Protein AF-A0A662SFS5-F1 (afdb_monomer)

Foldseek 3Di:
DWDWDADPHWTWIADPVLDIDIPDDPDPVVVVCVSCVPVND

Nearest PDB structures (foldseek):
  8yqu-assembly1_G  TM=6.020E-01  e=2.353E+00  African swine fever virus
  2a0s-assembly1_A  TM=7.485E-01  e=5.660E+00  Plasmodium vivax
  3lze-assembly1_A  TM=7.498E-01  e=6.055E+00  Plasmodium vivax
  6up2-assembly1_A  TM=5.323E-01  e=5.660E+00  Mus musculus
  5v93-assembly1_G  TM=5.893E-01  e=9.080E+00  Mycobacterium tuberculosis

Solvent-accessible surface area (backbone atoms only — not comparable to full-atom values): 2593 Å² total; per-residue (Å²): 121,70,52,75,50,78,56,101,75,30,45,36,40,38,40,82,87,74,51,69,50,72,42,75,66,92,48,65,69,59,50,52,50,51,47,36,73,75,71,63,118

Structure (mmCIF, N/CA/C/O backbone):
data_AF-A0A662SFS5-F1
#
_entry.id   AF-A0A662SFS5-F1
#
loop_
_atom_site.group_PDB
_at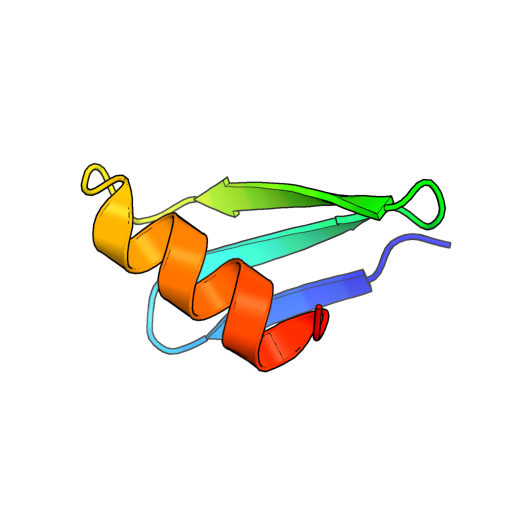om_site.id
_atom_site.type_symbol
_atom_site.label_atom_id
_atom_site.label_alt_id
_atom_site.label_comp_id
_atom_site.label_asym_id
_atom_site.label_entity_id
_atom_site.label_seq_id
_atom_site.pdbx_PDB_ins_code
_atom_site.Cartn_x
_atom_site.Cartn_y
_atom_site.Cartn_z
_atom_site.occupancy
_atom_site.B_iso_or_equiv
_atom_site.auth_seq_id
_atom_site.auth_comp_id
_atom_site.auth_asym_id
_atom_site.auth_atom_id
_atom_site.pdbx_PDB_model_num
ATOM 1 N N . TYR A 1 1 ? 11.043 7.684 -9.107 1.00 73.81 1 TYR A N 1
ATOM 2 C CA . TYR A 1 1 ? 9.654 8.184 -9.105 1.00 73.81 1 TYR A CA 1
ATOM 3 C C . TYR A 1 1 ? 8.913 7.515 -7.961 1.00 73.81 1 TYR A C 1
ATOM 5 O O . TYR A 1 1 ? 9.134 6.329 -7.772 1.00 73.81 1 TYR A O 1
ATOM 13 N N . VAL A 1 2 ? 8.129 8.252 -7.172 1.00 82.94 2 VAL A N 1
ATOM 14 C CA . VAL A 1 2 ? 7.345 7.713 -6.041 1.00 82.94 2 VAL A CA 1
ATOM 15 C C . VAL A 1 2 ? 5.871 7.830 -6.403 1.00 82.94 2 VAL A C 1
ATOM 17 O O . VAL A 1 2 ? 5.459 8.868 -6.924 1.00 82.94 2 VAL A O 1
ATOM 20 N N . LEU A 1 3 ? 5.102 6.770 -6.166 1.00 84.81 3 LEU A N 1
ATOM 21 C CA . LEU A 1 3 ? 3.666 6.761 -6.413 1.00 84.81 3 LEU A CA 1
ATOM 22 C C . LEU A 1 3 ? 2.943 7.114 -5.114 1.00 84.81 3 LEU A C 1
ATOM 24 O O . LEU A 1 3 ? 3.033 6.381 -4.132 1.00 84.81 3 LEU A O 1
ATOM 28 N N . TYR A 1 4 ? 2.222 8.229 -5.123 1.00 85.94 4 TYR A N 1
ATOM 29 C CA . TYR A 1 4 ? 1.373 8.650 -4.015 1.00 85.94 4 TYR A CA 1
ATOM 30 C C . TYR A 1 4 ? -0.080 8.473 -4.419 1.00 85.94 4 TYR A C 1
ATOM 32 O O . TYR A 1 4 ? -0.495 8.976 -5.464 1.00 85.94 4 TYR A O 1
ATOM 40 N N . PHE A 1 5 ? -0.849 7.762 -3.604 1.00 84.69 5 PHE A N 1
ATOM 41 C CA . PHE A 1 5 ? -2.279 7.629 -3.827 1.00 84.69 5 PHE A CA 1
ATOM 42 C C . PHE A 1 5 ? -3.036 7.520 -2.507 1.00 84.69 5 PHE A C 1
ATOM 44 O O . PHE A 1 5 ? -2.538 7.006 -1.504 1.00 84.69 5 PHE A O 1
ATOM 51 N N . TYR A 1 6 ? -4.260 8.039 -2.526 1.00 86.81 6 TYR A N 1
ATOM 52 C CA . TYR A 1 6 ? -5.157 8.059 -1.382 1.00 86.81 6 TYR A CA 1
ATOM 53 C C . TYR A 1 6 ? -6.284 7.057 -1.618 1.00 86.81 6 TYR A C 1
ATOM 55 O O . TYR A 1 6 ? -6.920 7.067 -2.672 1.00 86.81 6 TYR A O 1
ATOM 63 N N . VAL A 1 7 ? -6.535 6.185 -0.643 1.00 81.50 7 VAL A N 1
ATOM 64 C CA . VAL A 1 7 ? -7.583 5.158 -0.713 1.00 81.50 7 VAL A CA 1
ATOM 65 C C . VAL A 1 7 ? -8.491 5.303 0.488 1.00 81.50 7 VAL A C 1
ATOM 67 O O . VAL A 1 7 ? -8.065 5.032 1.606 1.00 81.50 7 VAL A O 1
ATOM 70 N N . ASN A 1 8 ? -9.754 5.665 0.257 1.00 79.38 8 ASN A N 1
ATOM 71 C CA . ASN A 1 8 ? -10.746 5.964 1.295 1.00 79.38 8 ASN A CA 1
ATOM 72 C C . ASN A 1 8 ? -10.262 7.059 2.268 1.00 79.38 8 ASN A C 1
ATOM 74 O O . ASN A 1 8 ? -10.565 8.231 2.073 1.00 79.38 8 ASN A O 1
ATOM 78 N N . SER A 1 9 ? -9.478 6.698 3.284 1.00 83.25 9 SER A N 1
ATOM 79 C CA . SER A 1 9 ? -8.850 7.615 4.250 1.00 83.25 9 SER A CA 1
ATOM 80 C C . SER A 1 9 ? -7.395 7.246 4.566 1.00 83.25 9 SER A C 1
ATOM 82 O O . SER A 1 9 ? -6.828 7.713 5.550 1.00 83.25 9 SER A O 1
ATOM 84 N N . TYR A 1 10 ? -6.792 6.399 3.732 1.00 84.38 10 TYR A N 1
ATOM 85 C CA . TYR A 1 10 ? -5.415 5.955 3.864 1.00 84.38 10 TYR A CA 1
ATOM 86 C C . TYR A 1 10 ? -4.540 6.667 2.845 1.00 84.38 10 TYR A C 1
ATOM 88 O O . TYR A 1 10 ? -4.860 6.711 1.656 1.00 84.38 10 TYR A O 1
ATOM 96 N N . GLU A 1 11 ? -3.421 7.197 3.314 1.00 89.69 11 GLU A N 1
ATOM 97 C CA . GLU A 1 11 ? -2.374 7.758 2.472 1.00 89.69 11 GLU A CA 1
ATOM 98 C C . GLU A 1 11 ? -1.311 6.686 2.247 1.00 89.69 11 GLU A C 1
ATOM 100 O O . GLU A 1 11 ? -0.722 6.175 3.203 1.00 89.69 11 GLU A O 1
ATOM 105 N N . ILE A 1 12 ? -1.079 6.332 0.984 1.00 88.19 12 ILE A N 1
ATOM 106 C C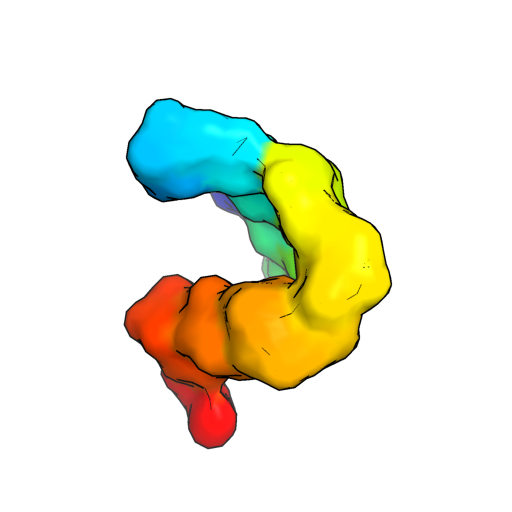A . ILE A 1 12 ? -0.125 5.295 0.603 1.00 88.19 12 ILE A CA 1
ATOM 107 C C . ILE A 1 12 ? 0.941 5.921 -0.293 1.00 88.19 12 ILE A C 1
ATOM 109 O O . ILE A 1 12 ? 0.646 6.530 -1.320 1.00 88.19 12 ILE A O 1
ATOM 113 N N . SER A 1 13 ? 2.197 5.775 0.121 1.00 90.25 13 SER A N 1
ATOM 114 C CA . SER A 1 13 ? 3.376 6.238 -0.612 1.00 90.25 13 SER A CA 1
ATOM 115 C C . SER A 1 13 ? 4.232 5.036 -0.977 1.00 90.25 13 SER A C 1
ATOM 117 O O . SER A 1 13 ? 4.799 4.404 -0.087 1.00 90.25 13 SER A O 1
ATOM 119 N N . VAL A 1 14 ? 4.319 4.708 -2.263 1.00 87.62 14 VAL A N 1
ATOM 120 C CA . VAL A 1 14 ? 5.055 3.542 -2.763 1.00 87.62 14 VAL A CA 1
ATOM 121 C C . VAL A 1 14 ? 6.337 3.987 -3.436 1.00 87.62 14 VAL A C 1
ATOM 123 O O . VAL A 1 14 ? 6.335 4.7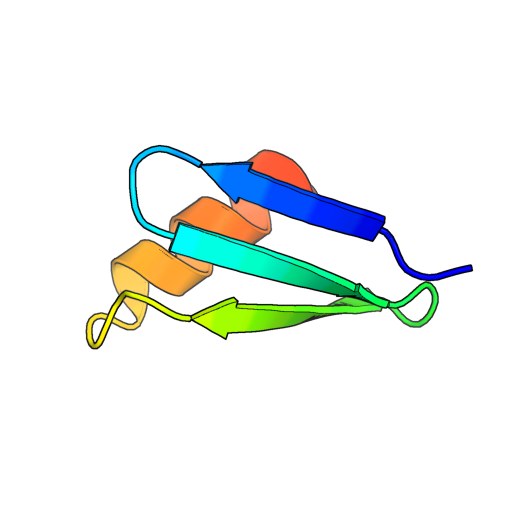60 -4.400 1.00 87.62 14 VAL A O 1
ATOM 126 N N . PHE A 1 15 ? 7.439 3.473 -2.914 1.00 88.44 1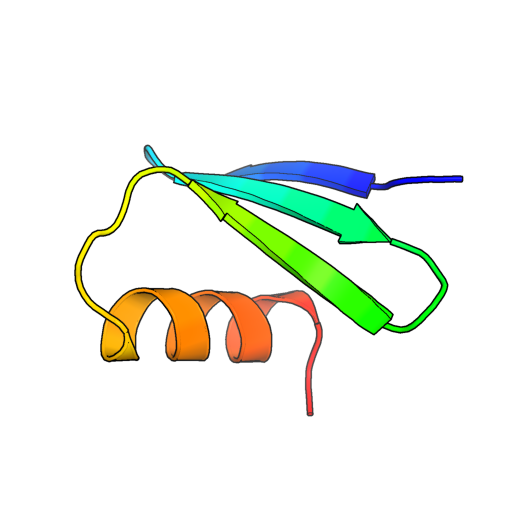5 PHE A N 1
ATOM 127 C CA . PHE A 1 15 ? 8.771 3.695 -3.425 1.00 88.44 15 PHE A CA 1
ATOM 128 C C . PHE A 1 15 ? 9.122 2.610 -4.451 1.00 88.44 15 PHE A C 1
ATOM 130 O O . PHE A 1 15 ? 8.685 1.464 -4.341 1.00 88.44 15 PHE A O 1
ATOM 137 N N . PRO A 1 16 ? 9.942 2.949 -5.455 1.00 82.31 16 PRO A N 1
ATOM 138 C CA . PRO A 1 16 ? 10.324 2.018 -6.513 1.00 82.31 16 PRO A CA 1
ATOM 139 C C . PRO A 1 16 ? 11.251 0.891 -6.027 1.00 82.31 16 PRO A C 1
ATOM 141 O O . PRO A 1 16 ? 11.509 -0.043 -6.775 1.00 82.31 16 PRO A O 1
ATOM 144 N N . ASP A 1 17 ? 11.749 0.967 -4.791 1.00 84.81 17 ASP A N 1
ATOM 145 C CA . ASP A 1 17 ? 12.523 -0.092 -4.133 1.00 84.81 17 ASP A CA 1
ATOM 146 C C . ASP A 1 17 ? 11.641 -1.178 -3.483 1.00 84.81 17 ASP A C 1
ATOM 148 O O . ASP A 1 17 ? 12.162 -2.105 -2.868 1.00 84.81 17 ASP A O 1
ATOM 152 N N . GLY A 1 18 ? 10.314 -1.065 -3.611 1.00 80.69 18 GLY A N 1
ATOM 153 C CA . GLY A 1 18 ? 9.343 -1.987 -3.024 1.00 80.69 18 GLY A CA 1
ATOM 154 C C . GLY A 1 18 ? 8.892 -1.601 -1.616 1.00 80.69 18 GLY A C 1
ATOM 155 O O . GLY A 1 18 ? 8.040 -2.272 -1.047 1.00 80.69 18 GLY A O 1
ATOM 156 N N . ARG A 1 19 ? 9.406 -0.515 -1.028 1.00 85.31 19 ARG A N 1
ATOM 157 C CA . ARG A 1 19 ? 8.892 -0.025 0.255 1.00 85.31 19 ARG A CA 1
ATOM 158 C C . ARG A 1 19 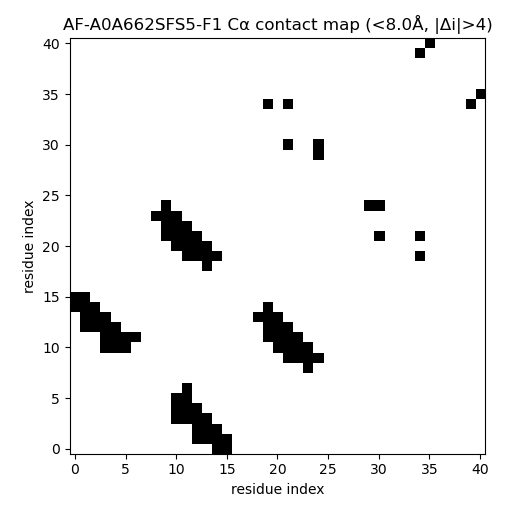? 7.598 0.742 0.046 1.00 85.31 19 ARG A C 1
ATOM 160 O O . ARG A 1 19 ? 7.457 1.512 -0.901 1.00 85.31 19 ARG A O 1
A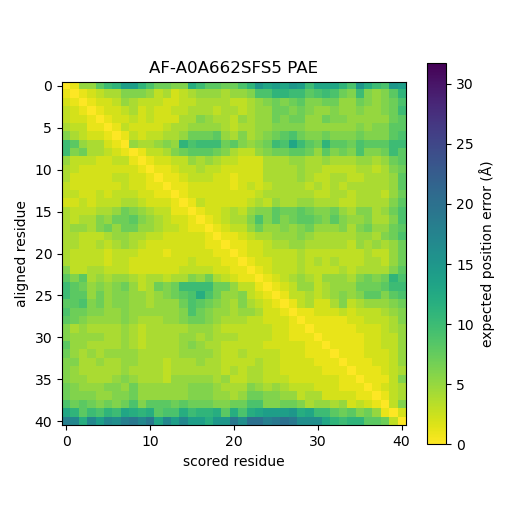TOM 167 N N . ALA A 1 20 ? 6.677 0.605 0.991 1.00 85.81 20 ALA A N 1
ATOM 168 C CA . ALA A 1 20 ? 5.495 1.445 1.050 1.00 85.81 20 ALA A CA 1
ATOM 169 C C . ALA A 1 20 ? 5.308 2.014 2.451 1.00 85.81 20 ALA A C 1
ATOM 171 O O . ALA A 1 20 ? 5.513 1.324 3.449 1.00 85.81 20 ALA A O 1
ATOM 172 N N . ILE A 1 21 ? 4.893 3.273 2.514 1.00 87.00 21 ILE A N 1
ATOM 173 C CA . ILE A 1 21 ? 4.448 3.923 3.742 1.00 87.00 21 ILE A CA 1
ATOM 174 C C . ILE A 1 21 ? 2.933 4.032 3.659 1.00 87.00 21 ILE A C 1
ATOM 176 O O . ILE A 1 21 ? 2.413 4.654 2.736 1.00 87.00 21 ILE A O 1
ATOM 180 N N . ILE A 1 22 ? 2.241 3.430 4.624 1.00 86.94 22 ILE A N 1
ATOM 181 C CA . ILE A 1 22 ? 0.784 3.476 4.748 1.00 86.94 22 ILE A CA 1
ATOM 182 C C . ILE A 1 22 ? 0.464 4.267 6.012 1.00 86.94 22 ILE A C 1
ATOM 184 O O . ILE A 1 22 ? 0.852 3.875 7.110 1.00 86.94 22 ILE A O 1
ATOM 188 N N . LYS A 1 23 ? -0.232 5.390 5.859 1.00 87.31 23 LYS A N 1
ATOM 189 C CA . LYS A 1 23 ? -0.715 6.228 6.958 1.00 87.31 23 LYS A CA 1
ATOM 190 C C . LYS A 1 23 ? -2.238 6.204 6.989 1.00 87.31 23 LYS A C 1
ATOM 192 O O . LYS A 1 23 ? -2.883 6.130 5.948 1.00 87.31 23 LYS A O 1
ATOM 197 N N . GLY A 1 24 ? -2.805 6.288 8.189 1.00 84.31 24 GLY A N 1
ATOM 198 C CA . GLY A 1 24 ? -4.256 6.297 8.410 1.00 84.31 24 GLY A CA 1
ATOM 199 C C . GLY A 1 24 ? -4.816 5.009 9.017 1.00 84.31 24 GLY A C 1
ATOM 200 O O . GLY A 1 24 ? -6.004 4.955 9.303 1.00 84.31 24 GLY A O 1
ATOM 201 N N . THR A 1 25 ? -3.981 3.992 9.256 1.00 83.38 25 THR A N 1
ATOM 202 C CA . THR A 1 25 ? -4.348 2.793 10.024 1.00 83.38 25 THR A CA 1
ATOM 203 C C . THR A 1 25 ? -3.340 2.544 11.141 1.00 83.38 25 THR A C 1
ATOM 205 O O . THR A 1 25 ? -2.136 2.676 10.934 1.00 83.38 25 THR A O 1
ATOM 208 N N . THR A 1 26 ? -3.833 2.181 12.321 1.00 80.94 26 THR A N 1
ATOM 209 C CA . THR A 1 26 ? -3.043 1.615 13.428 1.00 80.94 26 THR A CA 1
ATOM 210 C C . THR A 1 26 ? -3.069 0.089 13.428 1.00 80.94 26 THR A C 1
ATOM 212 O O . THR A 1 26 ? -2.281 -0.540 14.128 1.00 80.94 26 THR A O 1
ATOM 215 N N . GLU A 1 27 ? -3.950 -0.517 12.632 1.00 85.50 27 GLU A N 1
ATOM 216 C CA . GLU A 1 27 ? -4.053 -1.962 12.492 1.00 85.50 27 GLU A CA 1
ATOM 217 C C . GLU A 1 27 ? -3.109 -2.469 11.400 1.00 85.50 27 GLU A C 1
ATOM 219 O O . GLU A 1 27 ? -3.242 -2.122 10.220 1.00 85.50 27 GLU A O 1
ATOM 224 N N . GLU A 1 28 ? -2.181 -3.342 11.795 1.00 83.81 28 GLU A N 1
ATOM 225 C CA . GLU A 1 28 ? -1.207 -3.964 10.894 1.00 83.81 28 GLU A CA 1
ATOM 226 C C . GLU A 1 28 ? -1.887 -4.810 9.810 1.00 83.81 28 GLU A C 1
ATOM 228 O O . GLU A 1 28 ? -1.496 -4.758 8.646 1.00 83.81 28 GLU A O 1
ATOM 233 N N . ASN A 1 29 ? -2.960 -5.531 10.154 1.00 87.19 29 ASN A N 1
ATOM 234 C CA . ASN A 1 29 ? -3.712 -6.352 9.201 1.00 87.19 29 ASN A CA 1
ATOM 235 C C . ASN A 1 29 ? -4.277 -5.523 8.039 1.00 87.19 29 ASN A C 1
ATOM 237 O O . ASN A 1 29 ? -4.211 -5.942 6.882 1.00 87.19 29 ASN A O 1
ATOM 241 N N . VAL A 1 30 ? -4.792 -4.326 8.335 1.00 86.50 30 VAL A N 1
ATOM 242 C CA . VAL A 1 30 ? -5.329 -3.404 7.327 1.00 86.50 30 VAL A CA 1
ATOM 243 C C . VAL A 1 30 ? -4.202 -2.869 6.446 1.00 86.50 30 VAL A C 1
ATOM 245 O O . VAL A 1 30 ? -4.329 -2.885 5.222 1.00 86.50 30 VAL A O 1
ATOM 248 N N . ALA A 1 31 ? -3.071 -2.472 7.039 1.00 84.69 31 ALA A N 1
ATOM 249 C CA . ALA A 1 31 ? -1.895 -2.036 6.286 1.00 84.69 31 ALA A CA 1
ATOM 250 C C . ALA A 1 31 ? -1.368 -3.147 5.364 1.00 84.69 31 ALA A C 1
ATOM 252 O O . ALA A 1 31 ? -1.130 -2.909 4.181 1.00 84.69 31 ALA A O 1
ATOM 253 N N . ARG A 1 32 ? -1.257 -4.380 5.867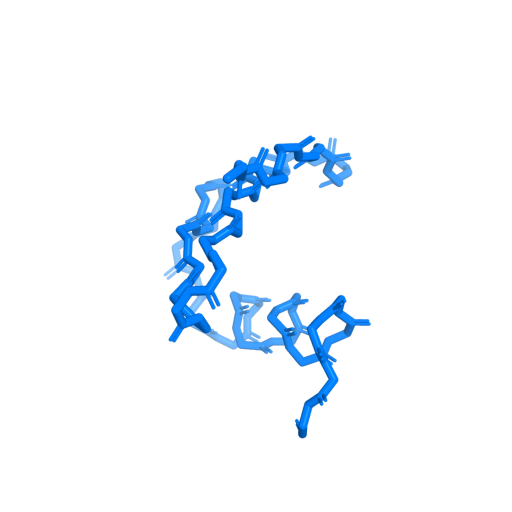 1.00 85.81 32 ARG A N 1
ATOM 254 C CA . ARG A 1 32 ? -0.811 -5.541 5.089 1.00 85.81 32 ARG A CA 1
ATOM 255 C C . ARG A 1 32 ? -1.769 -5.868 3.947 1.00 85.81 32 ARG A C 1
ATOM 257 O O . ARG A 1 32 ? -1.320 -6.162 2.839 1.00 85.81 32 ARG A O 1
ATOM 264 N N . SER A 1 33 ? -3.077 -5.799 4.193 1.00 86.38 33 SER A N 1
ATOM 265 C CA . SER A 1 33 ? -4.090 -6.014 3.158 1.00 86.38 33 SER A CA 1
ATOM 266 C C . SER A 1 33 ? -4.020 -4.936 2.074 1.00 86.38 33 SER A C 1
ATOM 268 O O . SER A 1 33 ? -4.006 -5.275 0.894 1.00 86.38 33 SER A O 1
ATOM 270 N N . LEU A 1 34 ? -3.889 -3.658 2.44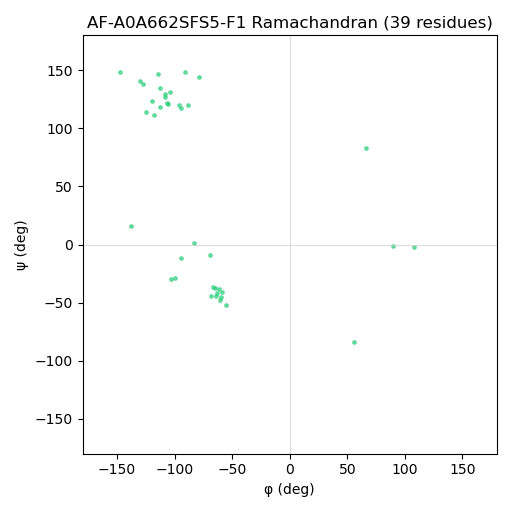7 1.00 84.50 34 LEU A N 1
ATOM 271 C CA . LEU A 1 34 ? -3.699 -2.554 1.499 1.00 84.50 34 LEU A CA 1
ATOM 272 C C . LEU A 1 34 ? -2.416 -2.733 0.682 1.00 84.50 34 LEU A C 1
ATOM 274 O O . LEU A 1 34 ? -2.456 -2.648 -0.543 1.00 84.50 34 LEU A O 1
ATOM 278 N N . TYR A 1 35 ? -1.298 -3.044 1.337 1.00 84.19 35 TYR A N 1
ATOM 279 C CA . TYR A 1 35 ? -0.033 -3.322 0.661 1.00 84.19 35 TYR A CA 1
ATOM 280 C C . TYR A 1 35 ? -0.193 -4.438 -0.379 1.00 84.19 35 TYR A C 1
ATOM 282 O O . TYR A 1 35 ? 0.106 -4.241 -1.554 1.00 84.19 35 TYR A O 1
ATOM 290 N N . SER A 1 36 ? -0.751 -5.581 0.028 1.00 85.94 36 SER A N 1
ATOM 291 C CA . SER A 1 36 ? -0.937 -6.741 -0.856 1.00 85.94 36 SER A CA 1
ATOM 292 C C . SER A 1 36 ? -1.913 -6.435 -1.998 1.00 85.94 36 SER A C 1
ATOM 294 O O . SER A 1 36 ? -1.693 -6.853 -3.129 1.00 85.94 36 SER A O 1
ATOM 296 N N . LYS A 1 37 ? -2.969 -5.654 -1.733 1.00 82.62 37 LYS A N 1
ATOM 297 C CA . LYS A 1 37 ? -3.989 -5.277 -2.722 1.00 82.62 37 LYS A CA 1
ATOM 298 C C . LYS A 1 37 ? -3.454 -4.368 -3.829 1.00 82.62 37 LYS A C 1
ATOM 300 O O . LYS A 1 37 ? -3.916 -4.480 -4.960 1.00 82.62 37 LYS A O 1
ATOM 305 N N . TYR A 1 38 ? -2.542 -3.452 -3.503 1.00 77.81 38 TYR A N 1
ATOM 306 C CA . TYR A 1 38 ? -2.061 -2.439 -4.448 1.00 77.81 38 TYR A CA 1
ATOM 307 C C . TYR A 1 38 ? -0.679 -2.733 -5.033 1.00 77.81 38 TYR A C 1
ATOM 309 O O . TYR A 1 38 ? -0.413 -2.320 -6.157 1.00 77.81 38 TYR A O 1
ATOM 317 N N . ILE A 1 39 ? 0.193 -3.421 -4.294 1.00 79.88 39 ILE A N 1
ATOM 318 C CA . ILE A 1 39 ? 1.556 -3.740 -4.744 1.00 79.88 39 ILE A CA 1
ATOM 319 C C . ILE A 1 39 ? 1.653 -5.175 -5.264 1.00 79.88 39 ILE A C 1
ATOM 321 O O . ILE A 1 39 ? 2.432 -5.415 -6.178 1.00 79.88 39 ILE A O 1
ATOM 325 N N . GLY A 1 40 ? 0.823 -6.096 -4.767 1.00 69.94 40 GLY A N 1
ATOM 326 C CA . GLY A 1 40 ? 0.711 -7.444 -5.318 1.00 69.94 40 GLY A CA 1
ATOM 327 C C . GLY A 1 40 ? 1.973 -8.289 -5.139 1.00 69.94 40 GLY 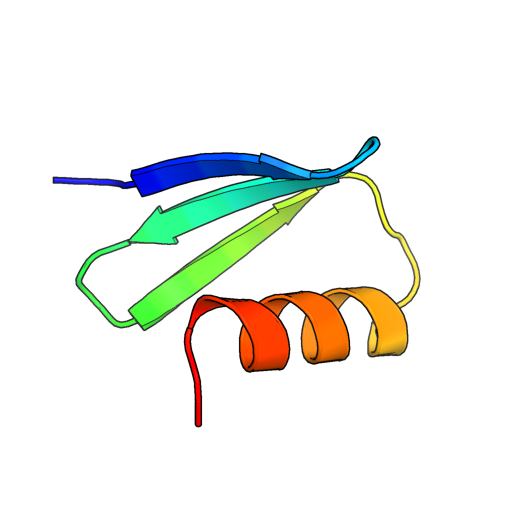A C 1
ATOM 328 O O . GLY A 1 40 ? 2.761 -8.441 -6.070 1.00 69.94 40 GLY A O 1
ATOM 329 N N . ILE A 1 41 ? 2.115 -8.897 -3.959 1.00 55.09 41 ILE A N 1
ATOM 330 C CA . ILE A 1 41 ? 2.791 -10.191 -3.792 1.00 55.09 41 ILE A CA 1
ATOM 331 C C . ILE A 1 41 ? 1.998 -11.050 -2.812 1.00 55.09 41 ILE A C 1
ATOM 333 O O . ILE A 1 41 ? 1.427 -10.464 -1.861 1.00 55.09 41 ILE A O 1
#

pLDDT: mean 83.42, std 5.92, range [55.09, 90.25]

Sequence (41 aa):
YVLYFYVNSYEISVFPDGRAIIKGTTEENVARSLYSKYIGI

Mean predicted aligned error: 4.64 Å

Radius of gyration: 9.49 Å; Cα contacts (8 Å, |Δi|>4): 46; chains: 1; bounding box: 23×19×22 Å

Secondary structure (DSSP, 8-state):
--EEEEETTEEEEE-TTS-EEEES---HHHHHHHHHHHH--